Protein AF-A0A932PDK8-F1 (afdb_monomer)

Structure (mmCIF, N/CA/C/O backbone):
data_AF-A0A932PDK8-F1
#
_entry.id   AF-A0A932PDK8-F1
#
loop_
_atom_site.group_PDB
_atom_site.id
_atom_site.type_symbol
_atom_site.label_atom_id
_atom_site.label_alt_id
_atom_site.label_comp_id
_atom_site.label_asym_id
_atom_site.label_entity_id
_atom_site.label_seq_id
_atom_site.pdbx_PDB_ins_code
_atom_site.Cartn_x
_atom_site.Cartn_y
_atom_site.Cartn_z
_atom_site.occupancy
_atom_site.B_iso_or_equiv
_atom_site.auth_seq_id
_atom_site.auth_comp_id
_atom_site.auth_asym_id
_atom_site.auth_atom_id
_atom_site.pdbx_PDB_model_num
ATOM 1 N N . MET A 1 1 ? -17.007 33.859 8.716 1.00 37.16 1 MET A N 1
ATOM 2 C CA . MET A 1 1 ? -18.170 33.125 9.251 1.00 37.16 1 MET A CA 1
ATOM 3 C C . MET A 1 1 ? -18.294 31.814 8.482 1.00 37.16 1 MET A C 1
ATOM 5 O O . MET A 1 1 ? -18.842 31.811 7.393 1.00 37.16 1 MET A O 1
ATOM 9 N N . ILE A 1 2 ? -17.701 30.736 8.998 1.00 33.56 2 ILE A N 1
ATOM 10 C CA . ILE A 1 2 ? -17.990 29.353 8.593 1.00 33.56 2 ILE A CA 1
ATOM 11 C C . ILE A 1 2 ? -18.076 28.587 9.911 1.00 33.56 2 ILE A C 1
ATOM 13 O O . ILE A 1 2 ? -17.060 28.337 10.550 1.00 33.56 2 ILE A O 1
ATOM 17 N N . ALA A 1 3 ? -19.297 28.332 10.365 1.00 39.94 3 ALA A N 1
ATOM 18 C CA . ALA A 1 3 ? -19.575 27.435 11.473 1.00 39.94 3 ALA A CA 1
ATOM 19 C C . ALA A 1 3 ? -20.018 26.112 10.857 1.00 39.94 3 ALA A C 1
ATOM 21 O O . ALA A 1 3 ? -21.043 26.097 10.182 1.00 39.94 3 ALA A O 1
ATOM 22 N N . LEU A 1 4 ? -19.272 25.028 11.076 1.00 45.81 4 LEU A N 1
ATOM 23 C CA . LEU A 1 4 ? -19.804 23.677 10.932 1.00 45.81 4 LEU A CA 1
ATOM 24 C C . LEU A 1 4 ? -19.240 22.772 12.033 1.00 45.81 4 LEU A C 1
ATOM 26 O O . LEU A 1 4 ? -18.067 22.418 12.043 1.00 45.81 4 LEU A O 1
ATOM 30 N N . ASN A 1 5 ? -20.166 22.401 12.914 1.00 48.00 5 ASN A N 1
ATOM 31 C CA . ASN A 1 5 ? -20.230 21.169 13.691 1.00 48.00 5 ASN A CA 1
ATOM 32 C C . ASN A 1 5 ? -19.260 20.947 14.856 1.00 48.00 5 ASN A C 1
ATOM 34 O O . ASN A 1 5 ? -18.474 20.007 14.927 1.00 48.00 5 ASN A O 1
ATOM 38 N N . GLN A 1 6 ? -19.493 21.780 15.860 1.00 47.88 6 GLN A N 1
ATOM 39 C CA . GLN A 1 6 ? -19.574 21.392 17.261 1.00 47.88 6 GLN A CA 1
ATOM 40 C C . GLN A 1 6 ? -20.532 20.187 17.418 1.00 47.88 6 GLN A C 1
ATOM 42 O O . GLN A 1 6 ? -21.734 20.382 17.288 1.00 47.88 6 GLN A O 1
ATOM 47 N N . GLN A 1 7 ? -19.991 18.975 17.620 1.00 41.47 7 GLN A N 1
ATOM 48 C CA . GLN A 1 7 ? -20.579 17.782 18.279 1.00 41.47 7 GLN A CA 1
ATOM 49 C C . GLN A 1 7 ? -19.848 16.511 17.801 1.00 41.47 7 GLN A C 1
ATOM 51 O O . GLN A 1 7 ? -20.370 15.736 17.002 1.00 41.47 7 GLN A O 1
ATOM 56 N N . TYR A 1 8 ? -18.628 16.281 18.294 1.00 47.56 8 TYR A N 1
ATOM 57 C CA . TYR A 1 8 ? -18.130 14.908 18.384 1.00 47.56 8 TYR A CA 1
ATOM 58 C C . TYR A 1 8 ? -18.724 14.319 19.657 1.00 47.56 8 TYR A C 1
ATOM 60 O O . TYR A 1 8 ? -18.409 14.741 20.766 1.00 47.56 8 TYR A O 1
ATOM 68 N N . VAL A 1 9 ? -19.691 13.440 19.442 1.00 47.09 9 VAL A N 1
ATOM 69 C CA . VAL A 1 9 ? -20.390 12.656 20.450 1.00 47.09 9 VAL A CA 1
ATOM 70 C C . VAL A 1 9 ? -19.355 11.856 21.243 1.00 47.09 9 VAL A C 1
ATOM 72 O O . VAL A 1 9 ? -18.693 10.983 20.693 1.00 47.09 9 VAL A O 1
ATOM 75 N N . GLU A 1 10 ? -19.211 12.153 22.533 1.00 45.75 10 GLU A N 1
ATOM 76 C CA . GLU A 1 10 ? -18.629 11.221 23.498 1.00 45.75 10 GLU A CA 1
ATOM 77 C C . GLU A 1 10 ? -19.570 10.018 23.596 1.00 45.75 10 GLU A C 1
ATOM 79 O O . GLU A 1 10 ? -20.647 10.140 24.177 1.00 45.75 10 GLU A O 1
ATOM 84 N N . THR A 1 11 ? -19.224 8.896 22.957 1.00 42.34 11 THR A N 1
ATOM 85 C CA . THR A 1 11 ? -19.591 7.509 23.327 1.00 42.34 11 THR A CA 1
ATOM 86 C C . THR A 1 11 ? -19.166 6.538 22.225 1.00 42.34 11 THR A C 1
ATOM 88 O O . THR A 1 11 ? -19.985 6.052 21.457 1.00 42.34 11 THR A O 1
ATOM 91 N N . ASP A 1 12 ? -17.879 6.217 22.167 1.00 40.28 12 ASP A N 1
ATOM 92 C CA . ASP A 1 12 ? -17.447 4.819 22.171 1.00 40.28 12 ASP A CA 1
ATOM 93 C C . ASP A 1 12 ? -15.972 4.791 22.576 1.00 40.28 12 ASP A C 1
ATOM 95 O O . ASP A 1 12 ? -15.264 5.792 22.456 1.00 40.28 12 ASP A O 1
ATOM 99 N N . VAL A 1 13 ? -15.482 3.667 23.081 1.00 47.38 13 VAL A N 1
ATOM 100 C CA . VAL A 1 13 ? -14.037 3.446 23.203 1.00 47.38 13 VAL A CA 1
ATOM 101 C C . VAL A 1 13 ? -13.531 3.253 21.773 1.00 47.38 13 VAL A C 1
ATOM 103 O O . VAL A 1 13 ? -13.393 2.128 21.301 1.00 47.38 13 VAL A O 1
ATOM 106 N N . ASP A 1 14 ? -13.387 4.365 21.045 1.00 55.28 14 ASP A N 1
ATOM 107 C CA . ASP A 1 14 ? -13.066 4.412 19.623 1.00 55.28 14 ASP A CA 1
ATOM 108 C C . ASP A 1 14 ? -11.758 3.660 19.408 1.00 55.28 14 ASP A C 1
ATOM 110 O O . ASP A 1 14 ? -10.670 4.170 19.691 1.00 55.28 14 ASP A O 1
ATOM 114 N N . ARG A 1 15 ? -11.856 2.418 18.920 1.00 63.22 15 ARG A N 1
ATOM 115 C CA . ARG A 1 15 ? -10.691 1.680 18.449 1.00 63.22 15 ARG A CA 1
ATOM 116 C C . ARG A 1 15 ? -10.049 2.555 17.389 1.00 63.22 15 ARG A C 1
ATOM 118 O O . ARG A 1 15 ? -10.618 2.766 16.309 1.00 63.22 15 ARG A O 1
ATOM 125 N N . SER A 1 16 ? -8.892 3.098 17.740 1.00 84.62 16 SER A N 1
ATOM 126 C CA . SER A 1 16 ? -8.182 4.026 16.888 1.00 84.62 16 SER A CA 1
ATOM 127 C C . SER A 1 16 ? -7.924 3.327 15.548 1.00 84.62 16 SER A C 1
ATOM 129 O O . SER A 1 16 ? -7.769 2.101 15.489 1.00 84.62 16 SER A O 1
ATOM 131 N N . TRP A 1 17 ? -7.926 4.067 14.438 1.00 89.75 17 TRP A N 1
ATOM 132 C CA . TRP A 1 17 ? -7.637 3.465 13.130 1.00 89.75 17 TRP A CA 1
ATOM 133 C C . TRP A 1 17 ? -6.287 2.729 13.144 1.00 89.75 17 TRP A C 1
ATOM 135 O O . TRP A 1 17 ? -6.092 1.781 12.384 1.00 89.75 17 TRP A O 1
ATOM 145 N N . GLN A 1 18 ? -5.376 3.149 14.029 1.00 93.31 18 GLN A N 1
ATOM 146 C CA . GLN A 1 18 ? -4.098 2.515 14.308 1.00 93.31 18 GLN A CA 1
ATOM 147 C C . GLN A 1 18 ? -4.302 1.086 14.812 1.00 93.31 18 GLN A C 1
ATOM 149 O O . GLN A 1 18 ? -3.763 0.159 14.214 1.00 93.31 18 GLN A O 1
ATOM 154 N N . ASP A 1 19 ? -5.106 0.897 15.860 1.00 92.56 19 ASP A N 1
ATOM 155 C CA . ASP A 1 19 ? -5.351 -0.420 16.453 1.00 92.56 19 ASP A CA 1
ATOM 156 C C . ASP A 1 19 ? -5.993 -1.362 15.433 1.00 92.56 19 ASP A C 1
ATOM 158 O O . ASP A 1 19 ? -5.495 -2.464 15.212 1.00 92.56 19 ASP A O 1
ATOM 162 N N . GLN A 1 20 ?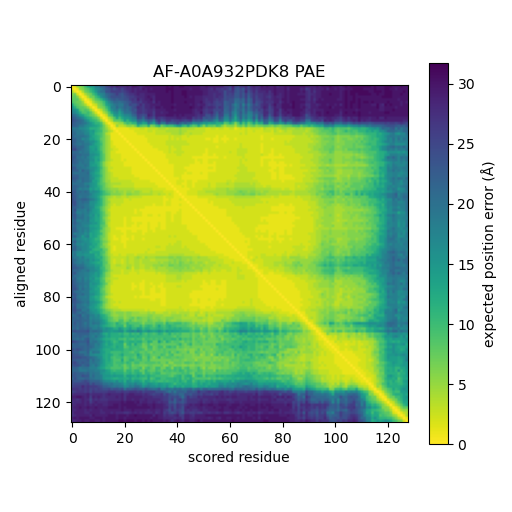 -7.030 -0.895 14.724 1.00 93.12 20 GLN A N 1
ATOM 163 C CA . GLN A 1 20 ? -7.681 -1.702 13.688 1.00 93.12 20 GLN A CA 1
ATOM 164 C C . GLN A 1 20 ? -6.699 -2.091 12.571 1.00 93.12 20 GLN A C 1
ATOM 166 O O . GLN A 1 20 ? -6.743 -3.212 12.059 1.00 93.12 20 GLN A O 1
ATOM 171 N N . PHE A 1 21 ? -5.794 -1.188 12.182 1.00 94.94 21 PHE A N 1
ATOM 172 C CA . PHE A 1 21 ? -4.761 -1.502 11.200 1.00 94.94 21 PHE A CA 1
ATOM 173 C C . PHE A 1 21 ? -3.802 -2.580 11.708 1.00 94.94 21 PHE A C 1
ATOM 175 O O . PHE A 1 21 ? -3.515 -3.524 10.970 1.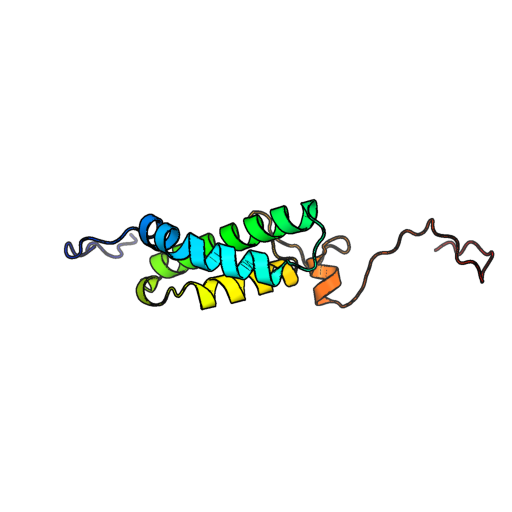00 94.94 21 PHE A O 1
ATOM 182 N N . LEU A 1 22 ? -3.339 -2.468 12.957 1.00 95.88 22 LEU A N 1
ATOM 183 C CA . LEU A 1 22 ? -2.447 -3.448 13.577 1.00 95.88 22 LEU A CA 1
ATOM 184 C C . LEU A 1 22 ? -3.088 -4.840 13.645 1.00 95.88 22 LEU A C 1
ATOM 186 O O . LEU A 1 22 ? -2.416 -5.826 13.347 1.00 95.88 22 LEU A O 1
ATOM 190 N N . ASP A 1 23 ? -4.389 -4.934 13.924 1.00 95.50 23 ASP A N 1
ATOM 191 C CA . ASP A 1 23 ? -5.104 -6.218 13.893 1.00 95.50 23 ASP A CA 1
ATOM 192 C C . ASP A 1 23 ? -5.189 -6.812 12.481 1.00 95.50 23 ASP A C 1
ATOM 194 O O . ASP A 1 23 ? -5.133 -8.029 12.289 1.00 95.50 23 ASP A O 1
ATOM 198 N N . MET A 1 24 ? -5.330 -5.957 11.465 1.00 95.75 24 MET A N 1
ATOM 199 C CA . MET A 1 24 ? -5.407 -6.381 10.067 1.00 95.75 24 MET A CA 1
ATOM 200 C C . MET A 1 24 ? -4.037 -6.708 9.459 1.00 95.75 24 MET A C 1
ATOM 202 O O . MET A 1 24 ? -3.979 -7.455 8.476 1.00 95.75 24 MET A O 1
ATOM 206 N N . LEU A 1 25 ? -2.938 -6.187 10.017 1.00 96.31 25 LEU A N 1
ATOM 207 C CA . LEU A 1 25 ? -1.586 -6.299 9.457 1.00 96.31 25 LEU A CA 1
ATOM 208 C C . LEU A 1 25 ? -1.149 -7.731 9.112 1.00 96.31 25 LEU A C 1
ATOM 210 O O . LEU A 1 25 ? -0.595 -7.909 8.024 1.00 96.31 25 LEU A O 1
ATOM 214 N N . PRO A 1 26 ? -1.377 -8.765 9.948 1.00 97.69 26 PRO A N 1
ATOM 215 C CA . PRO A 1 26 ? -1.009 -10.137 9.596 1.00 97.69 26 PRO A CA 1
ATOM 216 C C . PRO A 1 26 ? -1.731 -10.632 8.337 1.00 97.69 26 PRO A C 1
ATOM 218 O O . PRO A 1 26 ? -1.116 -11.239 7.459 1.00 97.69 26 PRO A O 1
ATOM 221 N N . SER A 1 27 ? -3.023 -10.310 8.208 1.00 97.12 27 SER A N 1
ATOM 222 C CA . SER A 1 27 ? -3.841 -10.680 7.046 1.00 97.12 27 SER A CA 1
ATOM 223 C C . SER A 1 27 ? -3.418 -9.918 5.790 1.00 97.12 27 SER A C 1
ATOM 225 O O . SER A 1 27 ? -3.301 -10.510 4.715 1.00 97.12 27 SER A O 1
ATOM 227 N N . LEU A 1 28 ? -3.141 -8.615 5.926 1.00 97.19 28 LEU A N 1
ATOM 228 C CA . LEU A 1 28 ? -2.609 -7.789 4.842 1.00 97.19 28 LEU A CA 1
ATOM 229 C C . LEU A 1 28 ? -1.266 -8.344 4.346 1.00 97.19 28 LEU A C 1
ATOM 231 O O . LEU A 1 28 ? -1.105 -8.552 3.145 1.00 97.19 28 LEU A O 1
ATOM 235 N N . ASN A 1 29 ? -0.341 -8.657 5.258 1.00 97.31 29 ASN A N 1
ATOM 236 C CA . ASN A 1 29 ? 0.965 -9.231 4.930 1.00 97.31 29 ASN A CA 1
ATOM 237 C C . ASN A 1 29 ? 0.860 -10.589 4.231 1.00 97.31 29 ASN A C 1
ATOM 239 O O . ASN A 1 29 ? 1.553 -10.830 3.244 1.00 97.31 29 ASN A O 1
ATOM 243 N N . ALA A 1 30 ? 0.000 -11.489 4.714 1.00 97.75 30 ALA A N 1
ATOM 244 C CA . ALA A 1 30 ? -0.202 -12.786 4.071 1.00 97.75 30 ALA A CA 1
ATOM 245 C C . ALA A 1 30 ? -0.691 -12.619 2.621 1.00 97.75 30 ALA A C 1
ATOM 247 O O . ALA A 1 30 ? -0.161 -13.254 1.704 1.00 97.75 30 ALA A O 1
ATOM 248 N N . TYR A 1 31 ? -1.650 -11.714 2.403 1.00 98.06 31 TYR A N 1
ATOM 249 C CA . TYR A 1 31 ? -2.199 -11.437 1.079 1.00 98.06 31 TYR A CA 1
ATOM 250 C C . TYR A 1 31 ? -1.158 -10.816 0.139 1.00 98.06 31 TYR A C 1
ATOM 252 O O . TYR A 1 31 ? -0.995 -11.282 -0.990 1.00 98.06 31 TYR A O 1
ATOM 260 N N . THR A 1 32 ? -0.437 -9.779 0.578 1.00 97.06 32 THR A N 1
ATOM 261 C CA . THR A 1 32 ? 0.549 -9.080 -0.265 1.00 97.06 32 THR A CA 1
ATOM 262 C C . THR A 1 32 ? 1.732 -9.981 -0.608 1.00 97.06 32 THR A C 1
ATOM 264 O O . THR A 1 32 ? 2.118 -10.050 -1.775 1.00 97.06 32 THR A O 1
ATOM 267 N N . ARG A 1 33 ? 2.250 -10.76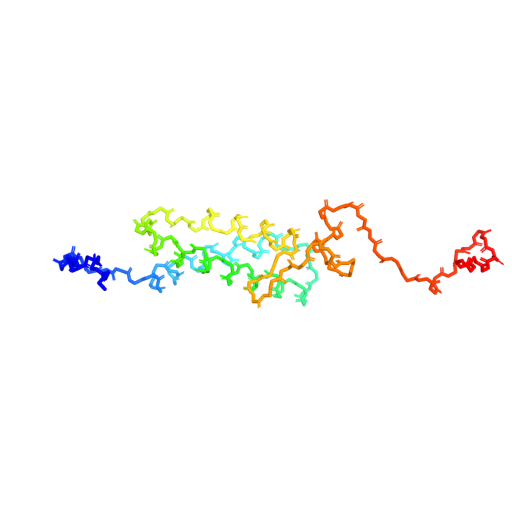1 0.352 1.00 96.94 33 ARG A N 1
ATOM 268 C CA . ARG A 1 33 ? 3.304 -11.759 0.095 1.00 96.94 33 ARG A CA 1
ATOM 269 C C . ARG A 1 33 ? 2.869 -12.788 -0.940 1.00 96.94 33 ARG A C 1
ATOM 271 O O . ARG A 1 33 ? 3.648 -13.126 -1.829 1.00 96.94 33 ARG A O 1
ATOM 278 N N . TYR A 1 34 ? 1.630 -13.271 -0.846 1.00 97.69 34 TYR A N 1
ATOM 279 C CA . TYR A 1 34 ? 1.093 -14.205 -1.827 1.00 97.69 34 TYR A CA 1
ATOM 280 C C . TYR A 1 34 ? 0.925 -13.556 -3.207 1.00 97.69 34 TYR A C 1
ATOM 282 O O . TYR A 1 34 ? 1.303 -14.156 -4.215 1.00 97.69 34 TYR A O 1
ATOM 290 N N . ALA A 1 35 ? 0.392 -12.334 -3.271 1.00 97.25 35 ALA A N 1
ATOM 291 C CA . ALA A 1 35 ? 0.173 -11.613 -4.522 1.00 97.25 35 ALA A CA 1
ATOM 292 C C . ALA A 1 35 ? 1.487 -11.330 -5.269 1.00 97.25 35 ALA A C 1
ATOM 294 O O . ALA A 1 35 ? 1.584 -11.578 -6.472 1.00 97.25 35 ALA A O 1
ATOM 295 N N . PHE A 1 36 ? 2.524 -10.894 -4.552 1.00 97.31 36 PHE A N 1
ATOM 296 C CA . PHE A 1 36 ? 3.822 -10.521 -5.120 1.00 97.31 36 PHE A CA 1
ATOM 297 C C . PHE A 1 36 ? 4.841 -11.668 -5.166 1.00 97.31 36 PHE A C 1
ATOM 299 O O . PHE A 1 36 ? 6.008 -11.447 -5.479 1.00 97.31 36 PHE A O 1
ATOM 306 N N . ARG A 1 37 ? 4.422 -12.919 -4.921 1.00 96.88 37 ARG A N 1
ATOM 307 C CA . ARG A 1 37 ? 5.308 -14.103 -4.916 1.00 96.88 37 ARG A CA 1
ATOM 308 C C . ARG A 1 37 ? 6.071 -14.350 -6.223 1.00 96.88 37 ARG A C 1
ATOM 310 O O . ARG A 1 37 ? 7.003 -15.145 -6.235 1.00 96.88 37 ARG A O 1
ATOM 317 N N . HIS A 1 38 ? 5.636 -13.731 -7.315 1.00 96.12 38 HIS A N 1
ATOM 318 C CA . HIS A 1 38 ? 6.243 -13.844 -8.639 1.00 96.12 38 HIS A CA 1
ATOM 319 C C . HIS A 1 38 ? 7.357 -12.810 -8.875 1.00 96.12 38 HIS A C 1
ATOM 321 O O . HIS A 1 38 ? 8.111 -12.953 -9.830 1.00 96.12 38 HIS A O 1
ATOM 327 N N . LEU A 1 39 ? 7.470 -11.783 -8.024 1.00 95.00 39 LEU A N 1
ATOM 328 C CA . LEU A 1 39 ? 8.510 -10.759 -8.126 1.00 95.00 39 LEU A CA 1
ATOM 329 C C . LEU A 1 39 ? 9.835 -11.247 -7.512 1.00 95.00 39 LEU A C 1
ATOM 331 O O . LEU A 1 39 ? 9.793 -12.028 -6.551 1.00 95.00 39 LEU A O 1
ATOM 335 N N . PRO A 1 40 ? 10.997 -10.780 -8.010 1.00 95.31 40 PRO A N 1
ATOM 336 C CA . PRO A 1 40 ? 12.291 -11.000 -7.357 1.00 95.31 40 PRO A CA 1
ATOM 337 C C . PRO A 1 40 ? 12.308 -10.376 -5.954 1.00 95.31 40 PRO A C 1
ATOM 339 O O . PRO A 1 40 ? 11.476 -9.520 -5.660 1.00 95.31 40 PRO A O 1
ATOM 342 N N . LEU A 1 41 ? 13.220 -10.823 -5.082 1.00 91.38 41 LEU A N 1
ATOM 343 C CA . LEU A 1 41 ? 13.205 -10.490 -3.649 1.00 91.38 41 LEU A CA 1
ATOM 344 C C . LEU A 1 41 ? 13.149 -8.975 -3.395 1.00 91.38 41 LEU A C 1
ATOM 346 O O . LEU A 1 41 ? 12.209 -8.517 -2.750 1.00 91.38 41 LEU A O 1
ATOM 350 N N . ASP A 1 42 ? 14.067 -8.217 -3.990 1.00 90.69 42 ASP A N 1
ATOM 351 C CA . ASP A 1 42 ? 14.174 -6.767 -3.789 1.00 90.69 42 ASP A CA 1
ATOM 352 C C . ASP A 1 42 ? 12.881 -6.047 -4.208 1.00 90.69 42 ASP A C 1
ATOM 354 O O . ASP A 1 42 ? 12.259 -5.325 -3.429 1.00 90.69 42 ASP A O 1
ATOM 358 N N . SER A 1 43 ? 12.385 -6.330 -5.418 1.00 92.06 43 SER A N 1
ATOM 359 C CA . SER A 1 43 ? 11.138 -5.732 -5.917 1.00 92.06 43 SER A CA 1
ATOM 360 C C . SER A 1 43 ? 9.901 -6.203 -5.152 1.00 92.06 43 SER A C 1
ATOM 362 O O . SER A 1 43 ? 8.890 -5.501 -5.100 1.00 92.06 43 SER A O 1
ATOM 364 N N . ARG A 1 44 ? 9.941 -7.411 -4.582 1.00 95.06 44 ARG A N 1
ATOM 365 C CA . ARG A 1 44 ? 8.846 -7.975 -3.794 1.00 95.06 44 ARG A CA 1
ATOM 366 C C . ARG A 1 44 ? 8.707 -7.249 -2.467 1.00 95.06 44 ARG A C 1
ATOM 368 O O . ARG A 1 44 ? 7.581 -6.934 -2.089 1.00 95.06 44 ARG A O 1
ATOM 375 N N . GLU A 1 45 ? 9.809 -7.003 -1.768 1.00 95.56 45 GLU A N 1
ATOM 376 C CA . GLU A 1 45 ? 9.792 -6.288 -0.490 1.00 95.56 45 GLU A CA 1
ATOM 377 C C . GLU A 1 45 ? 9.279 -4.860 -0.667 1.00 95.56 45 GLU A C 1
ATOM 379 O O . GLU A 1 45 ? 8.363 -4.451 0.051 1.00 95.56 45 GLU A O 1
ATOM 384 N N . GLU A 1 46 ? 9.757 -4.153 -1.696 1.00 94.56 46 GLU A N 1
ATOM 385 C CA . GLU A 1 46 ? 9.235 -2.832 -2.050 1.00 94.56 46 GLU A CA 1
ATOM 386 C C . GLU A 1 46 ? 7.731 -2.870 -2.352 1.00 94.56 46 GLU A C 1
ATOM 388 O O . GLU A 1 46 ? 6.965 -2.082 -1.797 1.00 94.56 46 GLU A O 1
ATOM 393 N N . ALA A 1 47 ? 7.277 -3.809 -3.189 1.00 95.06 47 ALA A N 1
ATOM 394 C CA . ALA A 1 47 ? 5.865 -3.928 -3.549 1.00 95.06 47 ALA A CA 1
ATOM 395 C C . ALA A 1 47 ? 4.965 -4.240 -2.339 1.00 95.06 47 ALA A C 1
ATOM 397 O O . ALA A 1 47 ? 3.842 -3.734 -2.258 1.00 95.06 47 ALA A O 1
ATOM 398 N N . ILE A 1 48 ? 5.447 -5.051 -1.389 1.00 96.62 48 ILE A N 1
ATOM 399 C CA . ILE A 1 48 ? 4.732 -5.353 -0.144 1.00 96.6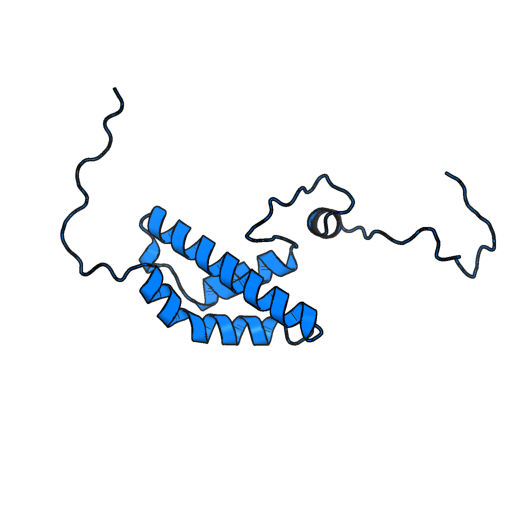2 48 ILE A CA 1
ATOM 400 C C . ILE A 1 48 ? 4.571 -4.085 0.696 1.00 96.62 48 ILE A C 1
ATOM 402 O O . ILE A 1 48 ? 3.445 -3.772 1.084 1.00 96.62 48 ILE A O 1
ATOM 406 N N . GLN A 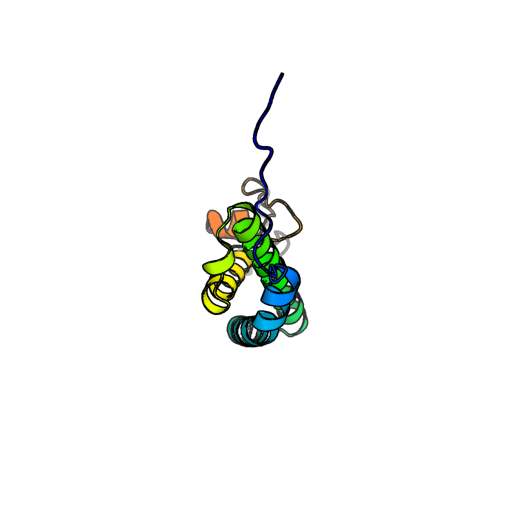1 49 ? 5.656 -3.352 0.960 1.00 96.31 49 GLN A N 1
ATOM 407 C CA . GLN A 1 49 ? 5.601 -2.140 1.786 1.00 96.31 49 GLN A CA 1
ATOM 408 C C . GLN A 1 49 ? 4.737 -1.053 1.142 1.00 96.31 49 GLN A C 1
ATOM 410 O O . GLN A 1 49 ? 3.910 -0.435 1.812 1.00 96.31 49 GLN A O 1
ATOM 415 N N . GLU A 1 50 ? 4.848 -0.891 -0.175 1.00 96.06 50 GLU A N 1
ATOM 416 C CA . GLU A 1 50 ? 4.013 0.020 -0.953 1.00 96.06 50 GLU A CA 1
ATOM 417 C C . GLU A 1 50 ? 2.520 -0.321 -0.808 1.00 96.06 50 GLU A C 1
ATOM 419 O O . GLU A 1 50 ? 1.688 0.550 -0.543 1.00 96.06 50 GLU A O 1
ATOM 424 N N . ALA A 1 51 ? 2.161 -1.605 -0.917 1.00 97.19 51 ALA A N 1
ATOM 425 C CA . ALA A 1 51 ? 0.783 -2.050 -0.740 1.00 97.19 51 ALA A CA 1
ATOM 426 C C . ALA A 1 51 ? 0.276 -1.828 0.697 1.00 97.19 51 ALA A C 1
ATOM 428 O O . ALA A 1 51 ? -0.874 -1.427 0.879 1.00 97.19 51 ALA A O 1
ATOM 429 N N . LEU A 1 52 ? 1.109 -2.046 1.719 1.00 97.19 52 LEU A N 1
ATOM 430 C CA . LEU A 1 52 ? 0.739 -1.771 3.112 1.00 97.19 52 LEU A CA 1
ATOM 431 C C . LEU A 1 52 ? 0.508 -0.272 3.356 1.00 97.19 52 LEU A C 1
ATOM 433 O O . LEU A 1 52 ? -0.482 0.093 3.992 1.00 97.19 52 LEU A O 1
ATOM 437 N N . ALA A 1 53 ? 1.353 0.595 2.793 1.00 96.31 53 ALA A N 1
ATOM 438 C CA . ALA A 1 53 ? 1.191 2.045 2.876 1.00 96.31 53 ALA A CA 1
ATOM 439 C C . ALA A 1 53 ? -0.107 2.519 2.197 1.00 96.31 53 ALA A C 1
ATOM 441 O O . ALA A 1 53 ?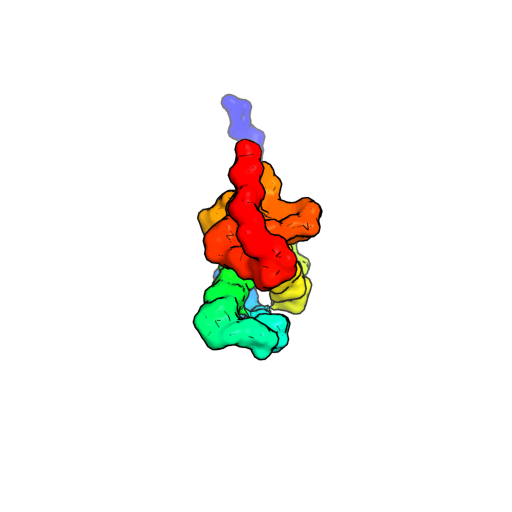 -0.862 3.311 2.767 1.00 96.31 53 ALA A O 1
ATOM 442 N N . LEU A 1 54 ? -0.422 1.989 1.010 1.00 96.12 54 LEU A N 1
ATOM 443 C CA . LEU A 1 54 ? -1.684 2.276 0.322 1.00 96.12 54 LEU A CA 1
ATOM 444 C C . LEU A 1 54 ? -2.901 1.765 1.104 1.00 96.12 54 LEU A C 1
ATOM 446 O O . LEU A 1 54 ? -3.913 2.463 1.186 1.00 96.12 54 LEU A O 1
ATOM 450 N N . ALA A 1 55 ? -2.817 0.569 1.695 1.00 96.62 55 ALA A N 1
ATOM 451 C CA . ALA A 1 55 ? -3.877 0.019 2.538 1.00 96.62 55 ALA A CA 1
ATOM 452 C C . ALA A 1 55 ? -4.158 0.918 3.750 1.00 96.62 55 ALA A C 1
ATOM 454 O O . ALA A 1 55 ? -5.323 1.198 4.040 1.00 96.62 55 ALA A O 1
ATOM 455 N N . LEU A 1 56 ? -3.107 1.429 4.398 1.00 95.75 56 LEU A N 1
ATOM 456 C CA . LEU A 1 56 ? -3.231 2.375 5.503 1.00 95.75 56 LEU A CA 1
ATOM 457 C C . LEU A 1 56 ? -3.889 3.688 5.057 1.00 95.75 56 LEU A C 1
ATOM 459 O O . LEU A 1 56 ? -4.834 4.150 5.693 1.00 95.75 56 LEU A O 1
ATOM 463 N N . ALA A 1 57 ? -3.448 4.268 3.938 1.00 94.31 57 ALA A N 1
ATOM 464 C CA . ALA A 1 57 ? -4.032 5.501 3.411 1.00 94.31 57 ALA A CA 1
ATOM 465 C C . ALA A 1 57 ? -5.533 5.346 3.095 1.00 94.31 57 ALA A C 1
ATOM 467 O O . ALA A 1 57 ? -6.335 6.236 3.389 1.00 94.31 57 ALA A O 1
ATOM 468 N N . MET A 1 58 ? -5.934 4.199 2.535 1.00 94.88 58 MET A N 1
ATOM 469 C CA . MET A 1 58 ? -7.345 3.880 2.293 1.00 94.88 58 MET A CA 1
ATOM 470 C C . MET A 1 58 ? -8.138 3.733 3.597 1.00 94.88 58 MET A C 1
ATOM 472 O O . MET A 1 58 ? -9.258 4.237 3.675 1.00 94.88 58 MET A O 1
ATOM 476 N N . LEU A 1 59 ? -7.564 3.094 4.621 1.00 95.00 59 LEU A N 1
ATOM 477 C CA . LEU A 1 59 ? -8.189 2.955 5.936 1.00 95.00 59 LEU A CA 1
ATOM 478 C C . LEU A 1 59 ? -8.431 4.314 6.597 1.00 95.00 59 LEU A C 1
ATOM 480 O O . LEU A 1 59 ? -9.554 4.619 6.993 1.00 95.00 59 LEU A O 1
ATOM 484 N N . VAL A 1 60 ? -7.399 5.156 6.663 1.00 93.50 60 VAL A N 1
ATOM 485 C CA . VAL A 1 60 ? -7.499 6.505 7.237 1.00 93.50 60 VAL A CA 1
ATOM 486 C C . VAL A 1 60 ? -8.572 7.313 6.508 1.00 93.50 60 VAL A C 1
ATOM 488 O O . VAL A 1 60 ? -9.396 7.969 7.144 1.00 93.50 60 VAL A O 1
ATOM 491 N N . ARG A 1 61 ? -8.637 7.205 5.175 1.00 92.69 61 ARG A N 1
ATOM 492 C CA . ARG A 1 61 ? -9.690 7.850 4.382 1.00 92.69 61 ARG A CA 1
ATOM 493 C C . ARG A 1 61 ? -11.091 7.322 4.719 1.00 92.69 61 ARG A C 1
ATOM 495 O O . ARG A 1 61 ? -12.030 8.111 4.726 1.00 92.69 61 ARG A O 1
ATOM 502 N N . LEU A 1 62 ? -11.257 6.029 5.009 1.00 93.19 62 LEU A N 1
ATOM 503 C CA . LEU A 1 62 ? -12.541 5.476 5.464 1.00 93.19 62 LEU A CA 1
ATOM 504 C C . LEU A 1 62 ? -12.947 6.036 6.830 1.00 93.19 62 LEU A C 1
ATOM 506 O O . LEU A 1 62 ? -14.106 6.411 6.997 1.00 93.19 62 LEU A O 1
ATOM 510 N N . TYR A 1 63 ? -12.015 6.153 7.776 1.00 92.50 63 TYR A N 1
ATOM 511 C CA . TYR A 1 63 ? -12.282 6.769 9.082 1.00 92.50 63 TYR A CA 1
ATOM 512 C C . TYR A 1 63 ? -12.663 8.245 8.961 1.00 92.50 63 TYR A C 1
ATOM 514 O O . TYR A 1 63 ? -13.659 8.663 9.540 1.00 92.50 63 TYR A O 1
ATOM 522 N N . GLN A 1 64 ? -11.952 9.014 8.130 1.00 89.56 64 GLN A N 1
ATOM 523 C CA . GLN A 1 64 ? -12.301 10.411 7.834 1.00 89.56 64 GLN A CA 1
ATOM 524 C C . GLN A 1 64 ? -13.703 10.563 7.221 1.00 89.56 64 GLN A C 1
ATOM 526 O O . GLN A 1 64 ? -14.320 11.615 7.341 1.00 89.56 64 GLN A O 1
ATOM 531 N N . GLN A 1 65 ? -14.212 9.520 6.560 1.00 91.00 65 GLN A N 1
ATOM 532 C CA . GLN A 1 65 ? -15.561 9.478 5.995 1.00 91.00 65 GLN A CA 1
ATOM 533 C C . GLN A 1 65 ? -16.619 8.919 6.963 1.00 91.00 65 GLN A C 1
ATOM 535 O O . GLN A 1 65 ? -17.767 8.764 6.552 1.00 91.00 65 GLN A O 1
ATOM 540 N N . GLY A 1 66 ? -16.261 8.563 8.202 1.00 90.00 66 GLY A N 1
ATOM 541 C CA . GLY A 1 66 ? -17.171 7.911 9.154 1.00 90.00 66 GLY A CA 1
ATOM 542 C C . GLY A 1 66 ? -17.525 6.465 8.779 1.00 90.00 66 GLY A C 1
ATOM 543 O O . GLY A 1 66 ? -18.572 5.955 9.164 1.00 90.00 66 GLY A O 1
ATOM 544 N N . ARG A 1 67 ? -16.679 5.798 7.982 1.00 90.50 67 ARG A N 1
ATOM 545 C CA . ARG A 1 67 ? -16.912 4.461 7.399 1.00 90.50 67 ARG A CA 1
ATOM 546 C C . ARG A 1 67 ? -15.892 3.413 7.862 1.00 90.50 67 ARG A C 1
ATOM 548 O O . ARG A 1 67 ? -15.687 2.419 7.167 1.00 90.50 67 ARG A O 1
ATOM 555 N N . GLY A 1 68 ? -15.249 3.617 9.013 1.00 87.25 68 GLY A N 1
ATOM 556 C CA . GLY A 1 68 ? -14.231 2.699 9.555 1.00 87.25 68 GLY A CA 1
ATOM 557 C C . GLY A 1 68 ? -14.745 1.271 9.796 1.00 87.25 68 GLY A C 1
ATOM 558 O O . GLY A 1 68 ? -14.015 0.302 9.606 1.00 87.25 68 GLY A O 1
ATOM 559 N N . SER A 1 69 ? -16.039 1.112 10.090 1.00 87.44 69 SER A N 1
ATOM 560 C CA . SER A 1 69 ? -16.686 -0.198 10.263 1.00 87.44 69 SER A CA 1
ATOM 561 C C . SER A 1 69 ? -16.723 -1.061 8.992 1.00 87.44 69 SER A C 1
ATOM 563 O O . SER A 1 69 ? -16.870 -2.276 9.083 1.00 87.44 69 SER A O 1
ATOM 565 N N . LEU A 1 70 ? -16.561 -0.461 7.806 1.00 88.88 70 LEU A N 1
ATOM 566 C CA . LEU A 1 70 ? -16.544 -1.160 6.513 1.00 88.88 70 LEU A CA 1
ATOM 567 C C . LEU A 1 70 ? -15.127 -1.556 6.062 1.00 88.88 70 LEU A C 1
ATOM 569 O O . LEU A 1 70 ? -14.940 -2.038 4.940 1.00 88.88 70 LEU A O 1
ATOM 573 N N . ALA A 1 71 ? -14.113 -1.318 6.894 1.00 91.06 71 ALA A N 1
ATOM 574 C CA . ALA A 1 71 ? -12.729 -1.624 6.576 1.00 91.06 71 ALA A CA 1
ATOM 575 C C . ALA A 1 71 ? -12.419 -3.116 6.778 1.00 91.06 71 ALA A C 1
ATOM 577 O O . ALA A 1 71 ? -12.080 -3.564 7.869 1.00 91.06 71 ALA A O 1
ATOM 578 N N . TYR A 1 72 ? -12.501 -3.892 5.696 1.00 93.31 72 TYR A N 1
ATOM 579 C CA . TYR A 1 72 ? -12.099 -5.300 5.688 1.00 93.31 72 TYR A CA 1
ATOM 580 C C . TYR A 1 72 ? -10.681 -5.475 5.134 1.00 93.31 72 TYR A C 1
ATOM 582 O O . TYR A 1 72 ? -10.372 -4.988 4.041 1.00 93.31 72 TYR A O 1
ATOM 590 N N . ALA A 1 73 ? -9.845 -6.250 5.833 1.00 94.44 73 ALA A N 1
ATOM 591 C CA . ALA A 1 73 ? -8.450 -6.493 5.455 1.00 94.44 73 ALA A CA 1
ATOM 592 C C . ALA A 1 73 ? -8.299 -7.013 4.015 1.00 94.44 73 ALA A C 1
ATOM 594 O O . ALA A 1 73 ? -7.484 -6.508 3.247 1.00 94.44 73 ALA A O 1
ATOM 595 N N . THR A 1 74 ? -9.115 -7.989 3.609 1.00 95.00 74 THR A N 1
ATOM 596 C CA . THR A 1 74 ? -9.059 -8.588 2.265 1.00 95.00 74 THR A CA 1
ATOM 597 C C . THR A 1 74 ? -9.426 -7.593 1.164 1.00 95.00 74 THR A C 1
ATOM 599 O O . THR A 1 74 ? -8.782 -7.569 0.114 1.00 95.00 74 THR A O 1
ATOM 602 N N . ALA A 1 75 ? -10.424 -6.736 1.402 1.00 96.06 75 ALA A N 1
ATOM 603 C CA . ALA A 1 75 ? -10.816 -5.696 0.458 1.00 96.06 75 ALA A CA 1
ATOM 604 C C . ALA A 1 75 ? -9.697 -4.660 0.293 1.00 96.06 75 ALA A C 1
ATOM 606 O O . ALA A 1 75 ? -9.308 -4.363 -0.839 1.00 96.06 75 ALA A O 1
ATOM 607 N N . LEU A 1 76 ? -9.140 -4.169 1.406 1.00 96.50 76 LEU A N 1
ATOM 608 C CA . LEU A 1 76 ? -8.018 -3.229 1.404 1.00 96.50 76 LEU A CA 1
ATOM 609 C C . LEU A 1 76 ? -6.789 -3.821 0.705 1.00 96.50 76 LEU A C 1
ATOM 611 O O . LEU A 1 76 ? -6.230 -3.172 -0.177 1.00 96.50 76 LEU A O 1
ATOM 615 N N . ALA A 1 77 ? -6.417 -5.066 1.019 1.00 97.25 77 ALA A N 1
ATOM 616 C CA . ALA A 1 77 ? -5.288 -5.746 0.388 1.00 97.25 77 ALA A CA 1
ATOM 617 C C . ALA A 1 77 ? -5.472 -5.880 -1.127 1.00 97.25 77 ALA A C 1
ATOM 619 O O . ALA A 1 77 ? -4.564 -5.569 -1.897 1.00 97.25 77 ALA A O 1
ATOM 620 N N . ARG A 1 78 ? -6.663 -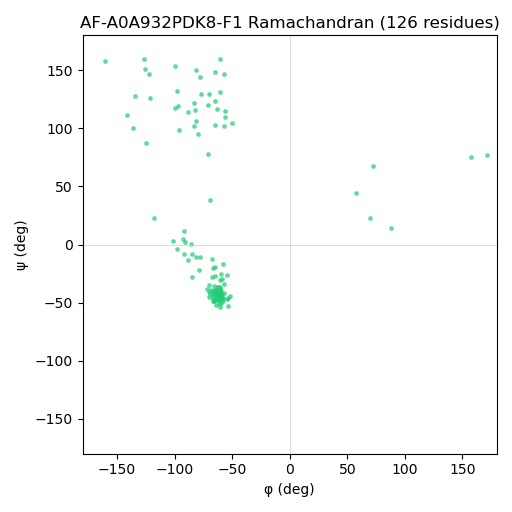6.295 -1.574 1.00 97.44 78 ARG A N 1
ATOM 621 C CA . ARG A 1 78 ? -6.971 -6.438 -3.000 1.00 97.44 78 ARG A CA 1
ATOM 622 C C . ARG A 1 78 ? -6.841 -5.108 -3.740 1.00 97.44 78 ARG A C 1
ATOM 624 O O . ARG A 1 78 ? -6.215 -5.067 -4.798 1.00 97.44 78 ARG A O 1
ATOM 631 N N . TYR A 1 79 ? -7.405 -4.030 -3.191 1.00 96.56 79 TYR A N 1
ATOM 632 C CA . TYR A 1 79 ? -7.293 -2.703 -3.799 1.00 96.56 79 TYR A CA 1
ATOM 633 C C . TYR A 1 79 ? -5.855 -2.179 -3.780 1.00 96.56 79 TYR A C 1
ATOM 635 O O . TYR A 1 79 ? -5.414 -1.615 -4.779 1.00 96.56 79 TYR A O 1
ATOM 643 N N . ALA A 1 80 ? -5.109 -2.402 -2.698 1.00 96.56 80 ALA A N 1
ATOM 644 C CA . ALA A 1 80 ? -3.718 -1.979 -2.591 1.00 96.56 80 ALA A CA 1
ATOM 645 C C . ALA A 1 80 ? -2.832 -2.685 -3.627 1.00 96.56 80 ALA A C 1
ATOM 647 O O . ALA A 1 80 ? -2.119 -2.025 -4.380 1.00 96.56 80 ALA A O 1
ATOM 648 N N . VAL A 1 81 ? -2.949 -4.011 -3.747 1.00 96.81 81 VAL A N 1
ATOM 649 C CA . VAL A 1 81 ? -2.237 -4.795 -4.769 1.00 96.81 81 VAL A CA 1
ATOM 650 C C . VAL A 1 81 ? -2.586 -4.305 -6.173 1.00 96.81 81 VAL A C 1
ATOM 652 O O . VAL A 1 81 ? -1.689 -4.074 -6.978 1.00 96.81 81 VAL A O 1
ATOM 655 N N . ALA A 1 82 ? -3.870 -4.077 -6.469 1.00 94.75 82 ALA A N 1
ATOM 656 C CA . ALA A 1 82 ? -4.284 -3.557 -7.771 1.00 94.75 82 ALA A CA 1
ATOM 657 C C . ALA A 1 82 ? -3.678 -2.173 -8.070 1.00 94.75 82 ALA A C 1
ATOM 659 O O . ALA A 1 82 ? -3.296 -1.897 -9.207 1.00 94.75 82 ALA A O 1
ATOM 660 N N . GLN A 1 83 ? -3.547 -1.306 -7.063 1.00 92.88 83 GLN A N 1
ATOM 661 C CA . GLN A 1 83 ? -2.916 -0.000 -7.231 1.00 92.88 83 GLN A CA 1
ATOM 662 C C . GLN A 1 83 ? -1.418 -0.120 -7.537 1.00 92.88 83 GLN A C 1
ATOM 664 O O . GLN A 1 83 ? -0.971 0.467 -8.527 1.00 92.88 83 GLN A O 1
ATOM 669 N N . VAL A 1 84 ? -0.676 -0.943 -6.794 1.00 93.38 84 VAL A N 1
ATOM 670 C CA . VAL A 1 84 ? 0.743 -1.218 -7.080 1.00 93.38 84 VAL A CA 1
ATOM 671 C C . VAL A 1 84 ? 0.913 -1.812 -8.485 1.00 93.38 84 VAL A C 1
ATOM 673 O O . VAL A 1 84 ? 1.727 -1.337 -9.281 1.00 93.38 84 VAL A O 1
ATOM 676 N N . CYS A 1 85 ? 0.070 -2.777 -8.862 1.00 90.12 85 CYS A N 1
ATOM 677 C CA . CYS A 1 85 ? 0.055 -3.364 -10.206 1.00 90.12 85 CYS A CA 1
ATOM 678 C C . CYS A 1 85 ? -0.379 -2.380 -11.304 1.00 90.12 85 CYS A C 1
ATOM 680 O O . CYS A 1 85 ? -0.050 -2.584 -12.467 1.00 90.12 85 CYS A O 1
ATOM 682 N N . SER A 1 86 ? -1.062 -1.284 -10.968 1.00 86.69 86 SER A N 1
ATOM 683 C CA . SER A 1 86 ? -1.350 -0.192 -11.911 1.00 86.69 86 SER A CA 1
ATOM 684 C C . SER A 1 86 ? -0.220 0.839 -12.022 1.00 86.69 86 SER A C 1
ATOM 686 O O . SER A 1 86 ? -0.256 1.688 -12.903 1.00 86.69 86 SER A O 1
ATOM 688 N N . GLY A 1 87 ? 0.808 0.748 -11.170 1.00 84.44 87 GLY A N 1
ATOM 689 C CA . GLY A 1 87 ? 1.932 1.691 -11.137 1.00 84.44 87 GLY A CA 1
ATOM 690 C C . GLY A 1 87 ? 1.686 2.906 -10.240 1.00 84.44 87 GLY A C 1
ATOM 691 O O . GLY A 1 87 ? 2.418 3.887 -10.326 1.00 84.44 87 GLY A O 1
ATOM 692 N N . ARG A 1 88 ? 0.656 2.861 -9.385 1.00 83.12 88 ARG A N 1
ATOM 693 C CA . ARG A 1 88 ? 0.419 3.895 -8.373 1.00 83.12 88 ARG A CA 1
ATOM 694 C C . ARG A 1 88 ? 1.356 3.698 -7.185 1.00 83.12 88 ARG A C 1
ATOM 696 O O . ARG A 1 88 ? 1.629 2.564 -6.796 1.00 83.12 88 ARG A O 1
ATOM 703 N N . ARG A 1 89 ? 1.803 4.817 -6.616 1.00 85.88 89 ARG A N 1
ATOM 704 C CA . ARG A 1 89 ? 2.657 4.895 -5.426 1.00 85.88 89 ARG A CA 1
ATOM 705 C C . ARG A 1 89 ? 1.944 5.727 -4.352 1.00 85.88 89 ARG A C 1
ATOM 707 O O . ARG A 1 89 ? 1.209 6.653 -4.686 1.00 85.88 89 ARG A O 1
ATOM 714 N N . ALA A 1 90 ? 2.140 5.396 -3.084 1.00 84.50 90 ALA A N 1
ATOM 715 C CA . ALA A 1 90 ? 1.559 6.026 -1.907 1.00 84.50 90 ALA A CA 1
ATOM 716 C C . ALA A 1 90 ? 2.121 7.430 -1.673 1.00 84.50 90 ALA A C 1
ATOM 718 O O . ALA A 1 90 ? 1.371 8.343 -1.344 1.00 84.50 90 ALA A O 1
ATOM 719 N N . ALA A 1 91 ? 3.433 7.603 -1.859 1.00 74.25 91 ALA A N 1
ATOM 720 C CA . ALA A 1 91 ? 4.141 8.841 -1.533 1.00 74.25 91 ALA A CA 1
ATOM 721 C C . ALA A 1 91 ? 4.362 9.779 -2.733 1.00 74.25 91 ALA A C 1
ATOM 723 O O . ALA A 1 91 ? 4.901 10.871 -2.568 1.00 74.25 91 ALA A O 1
ATOM 724 N N . THR A 1 92 ? 3.977 9.377 -3.948 1.00 76.69 92 THR A N 1
ATOM 725 C CA . THR A 1 92 ? 4.283 10.139 -5.166 1.00 76.69 92 THR A CA 1
ATOM 726 C C . THR A 1 92 ? 3.054 10.257 -6.047 1.00 76.69 92 THR A C 1
ATOM 728 O O . THR A 1 92 ? 2.423 9.255 -6.392 1.00 76.69 92 THR A O 1
ATOM 731 N N . SER A 1 93 ? 2.724 11.487 -6.447 1.00 72.06 93 SER A N 1
ATOM 732 C CA . SER A 1 93 ? 1.708 11.710 -7.467 1.00 72.06 93 SER A CA 1
ATOM 733 C C . SER A 1 93 ? 2.199 11.117 -8.783 1.00 72.06 93 SER A C 1
ATOM 735 O O . SER A 1 93 ? 3.279 11.425 -9.280 1.00 72.06 93 SER A O 1
ATOM 737 N N . SER A 1 94 ? 1.407 10.215 -9.347 1.00 71.56 94 SER A N 1
ATOM 738 C CA . SER A 1 94 ? 1.739 9.645 -10.641 1.00 71.56 94 SER A CA 1
ATOM 739 C C . SER A 1 94 ? 1.262 10.586 -11.741 1.00 71.56 94 SER A C 1
ATOM 741 O O . SER A 1 94 ? 0.072 10.898 -11.817 1.00 71.56 94 SER A O 1
ATOM 743 N N . ASN A 1 95 ? 2.182 11.043 -12.589 1.00 78.88 95 ASN A N 1
ATOM 744 C CA . ASN A 1 95 ? 1.835 11.802 -13.781 1.00 78.88 95 ASN A CA 1
ATOM 745 C C . ASN A 1 95 ? 1.583 10.827 -14.937 1.00 78.88 95 ASN A C 1
ATOM 747 O O . ASN A 1 95 ? 2.497 10.136 -15.380 1.00 78.88 95 ASN A O 1
ATOM 751 N N . SER A 1 96 ? 0.340 10.750 -15.421 1.00 79.50 96 SER A N 1
ATOM 752 C CA . SER A 1 96 ? 0.010 9.901 -16.575 1.00 79.50 96 SER A CA 1
ATOM 753 C C . SER A 1 96 ? 0.420 10.507 -17.918 1.00 79.50 96 SER A C 1
ATOM 755 O O . SER A 1 96 ? 0.337 9.814 -18.923 1.00 79.50 96 SER A O 1
ATOM 757 N N . SER A 1 97 ? 0.812 11.782 -17.942 1.00 83.31 97 SER A N 1
ATOM 758 C CA . SER A 1 97 ? 1.320 12.466 -19.137 1.00 83.31 97 SER A CA 1
ATOM 759 C C . SER A 1 97 ? 2.845 12.389 -19.258 1.00 83.31 97 SER A C 1
ATOM 761 O O . SER A 1 97 ? 3.394 12.808 -20.270 1.00 83.31 97 SER A O 1
ATOM 763 N N . ASP A 1 98 ? 3.534 11.881 -18.233 1.00 85.69 98 ASP A N 1
ATOM 764 C CA . ASP A 1 98 ? 4.974 11.637 -18.277 1.00 85.69 98 ASP A CA 1
ATOM 765 C C . ASP A 1 98 ? 5.246 10.291 -18.959 1.00 85.69 98 ASP A C 1
ATOM 767 O O . ASP A 1 98 ? 4.870 9.241 -18.441 1.00 85.69 98 ASP A O 1
ATOM 771 N N . VAL A 1 99 ? 5.909 10.317 -20.116 1.00 85.56 99 VAL A N 1
ATOM 772 C CA . VAL A 1 99 ? 6.214 9.126 -20.926 1.00 85.56 99 VAL A CA 1
ATOM 773 C C . VAL A 1 99 ? 7.086 8.118 -20.162 1.00 85.56 99 VAL A C 1
ATOM 775 O O . VAL A 1 99 ? 6.956 6.907 -20.360 1.00 85.56 99 VAL A O 1
ATOM 778 N N . LEU A 1 100 ? 7.937 8.592 -19.247 1.00 85.38 100 LEU A N 1
ATOM 779 C CA . LEU A 1 100 ? 8.800 7.731 -18.435 1.00 85.38 100 LEU A CA 1
ATOM 780 C C . LEU A 1 100 ? 8.071 7.131 -17.223 1.00 85.38 100 LEU A C 1
ATOM 782 O O . LEU A 1 100 ? 8.578 6.202 -16.594 1.00 85.38 100 LEU A O 1
ATOM 786 N N . SER A 1 101 ? 6.865 7.604 -16.905 1.00 84.25 101 SER A N 1
ATOM 787 C CA . SER A 1 101 ? 6.064 7.063 -15.810 1.00 84.25 101 SER A CA 1
ATOM 788 C C . SER A 1 101 ? 5.540 5.666 -16.139 1.00 84.25 101 SER A C 1
ATOM 790 O O . SER A 1 101 ? 4.858 5.441 -17.143 1.00 84.25 101 SER A O 1
ATOM 792 N N . VAL A 1 102 ? 5.751 4.727 -15.214 1.00 81.00 102 VAL A N 1
ATOM 793 C CA . VAL A 1 102 ? 5.193 3.366 -15.292 1.00 81.00 102 VAL A CA 1
ATOM 794 C C . VAL A 1 102 ? 3.665 3.395 -15.409 1.00 81.00 102 VAL A C 1
ATOM 796 O O . VAL A 1 102 ? 3.074 2.555 -16.086 1.00 81.00 102 VAL A O 1
ATOM 799 N N . ALA A 1 103 ? 3.000 4.368 -14.780 1.00 81.19 103 ALA A N 1
ATOM 800 C CA . ALA A 1 103 ? 1.550 4.490 -14.875 1.00 81.19 103 ALA A CA 1
ATOM 801 C C . ALA A 1 103 ? 1.092 4.936 -16.269 1.00 81.19 103 ALA A C 1
ATOM 803 O O . ALA A 1 103 ? 0.044 4.480 -16.725 1.00 81.19 103 ALA A O 1
ATOM 804 N N . ALA A 1 104 ? 1.860 5.792 -16.953 1.00 86.12 104 ALA A N 1
ATOM 805 C CA . ALA A 1 104 ? 1.567 6.192 -18.327 1.00 86.12 104 ALA A CA 1
ATOM 806 C C . ALA A 1 104 ? 1.716 4.996 -19.276 1.00 86.12 104 ALA A C 1
ATOM 808 O O . ALA A 1 104 ? 0.775 4.673 -19.998 1.00 86.12 104 ALA A O 1
ATOM 809 N N . GLN A 1 105 ? 2.834 4.273 -19.175 1.00 88.75 105 GLN A N 1
ATOM 810 C CA . GLN A 1 105 ? 3.104 3.046 -19.932 1.00 88.75 105 GLN A CA 1
ATOM 811 C C . GLN A 1 105 ? 1.996 1.996 -19.751 1.00 88.75 105 GLN A C 1
ATOM 813 O O . GLN A 1 105 ? 1.452 1.475 -20.724 1.00 88.75 105 GLN A O 1
ATOM 818 N N . ARG A 1 106 ? 1.566 1.747 -18.504 1.00 83.75 106 ARG A N 1
ATOM 819 C CA . ARG A 1 106 ? 0.480 0.796 -18.197 1.00 83.75 106 ARG A CA 1
ATOM 820 C C . ARG A 1 106 ? -0.894 1.259 -18.678 1.00 83.75 106 ARG A C 1
ATOM 822 O O . ARG A 1 106 ? -1.674 0.432 -19.137 1.00 83.75 106 ARG A O 1
ATOM 829 N N . LYS A 1 107 ? -1.209 2.551 -18.554 1.00 84.50 107 LYS A N 1
ATOM 830 C CA . LYS A 1 107 ? -2.506 3.121 -18.957 1.00 84.50 107 LYS A CA 1
ATOM 831 C C . LYS A 1 107 ? -2.666 3.187 -20.475 1.00 84.50 107 LYS A C 1
ATOM 833 O O . LYS A 1 107 ? -3.766 2.985 -20.974 1.00 84.50 107 LYS A O 1
ATOM 838 N N . HIS A 1 108 ? -1.589 3.518 -21.180 1.00 86.88 108 HIS A N 1
ATOM 839 C CA . HIS A 1 108 ? -1.583 3.732 -22.626 1.00 86.88 108 HIS A CA 1
ATOM 840 C C . HIS A 1 108 ? -1.023 2.540 -23.410 1.00 86.88 108 HIS A C 1
ATOM 842 O O . HIS A 1 108 ? -0.956 2.606 -24.632 1.00 86.88 108 HIS A O 1
ATOM 848 N N . HIS A 1 109 ? -0.668 1.450 -22.724 1.00 87.06 109 HIS A N 1
ATOM 849 C CA . HIS A 1 109 ? -0.214 0.194 -23.321 1.00 87.06 109 HIS A CA 1
ATOM 850 C C . HIS A 1 109 ? 1.013 0.345 -24.235 1.00 87.06 109 HIS A C 1
ATOM 852 O O . HIS A 1 109 ? 1.063 -0.242 -25.311 1.00 87.06 109 HIS A O 1
ATOM 858 N N . PHE A 1 110 ? 2.010 1.110 -23.789 1.00 90.25 110 PHE A N 1
ATOM 859 C CA . PHE A 1 110 ? 3.313 1.213 -24.452 1.00 90.25 110 PHE A CA 1
ATOM 860 C C . PHE A 1 110 ? 4.439 0.920 -23.460 1.00 90.25 110 PHE A C 1
ATOM 862 O O . PHE A 1 110 ? 4.250 1.042 -22.249 1.00 90.25 110 PHE A O 1
ATOM 869 N N . HIS A 1 111 ? 5.618 0.565 -23.961 1.00 86.06 111 HIS A N 1
ATOM 870 C CA . HIS A 1 111 ? 6.837 0.424 -23.168 1.00 86.06 111 HIS A CA 1
ATOM 871 C C . HIS A 1 111 ? 7.953 1.277 -23.771 1.00 86.06 111 HIS A C 1
ATOM 873 O O . HIS A 1 111 ? 7.960 1.559 -24.967 1.00 86.06 111 HIS A O 1
ATOM 879 N N . VAL A 1 112 ? 8.873 1.733 -22.923 1.00 86.81 112 VAL A N 1
ATOM 880 C CA . VAL A 1 112 ? 10.040 2.510 -23.353 1.00 86.81 112 VAL A CA 1
ATOM 881 C C . VAL A 1 112 ? 11.219 1.558 -23.490 1.00 86.81 112 VAL A C 1
ATOM 883 O O . VAL A 1 112 ? 11.630 0.931 -22.514 1.00 86.81 112 VAL A O 1
ATOM 886 N N . GLU A 1 113 ? 11.761 1.456 -24.698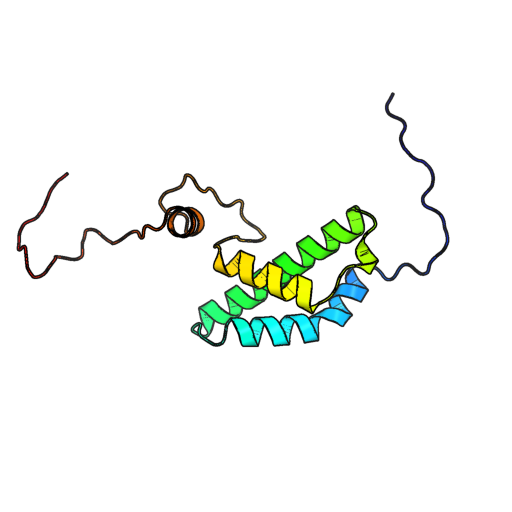 1.00 83.50 113 GLU A N 1
ATOM 887 C CA . GLU A 1 113 ? 12.989 0.714 -24.972 1.00 83.50 113 GLU A CA 1
ATOM 888 C C . GLU A 1 113 ? 14.174 1.665 -25.063 1.00 83.50 113 GLU A C 1
ATOM 890 O O . GLU A 1 113 ? 14.037 2.846 -25.395 1.00 83.50 113 GLU A O 1
ATOM 895 N N . ARG A 1 114 ? 15.365 1.148 -24.763 1.00 76.44 114 ARG A N 1
ATOM 896 C CA . ARG A 1 114 ? 16.579 1.919 -24.989 1.00 76.44 114 ARG A CA 1
ATOM 897 C C . ARG A 1 114 ? 16.910 1.905 -26.480 1.00 76.44 114 ARG A C 1
ATOM 899 O O . ARG A 1 114 ? 17.008 0.842 -27.083 1.00 76.44 114 ARG A O 1
ATOM 906 N N . LEU A 1 115 ? 17.147 3.087 -27.042 1.00 74.62 115 LEU A N 1
ATOM 907 C CA . LEU A 1 115 ? 17.538 3.268 -28.445 1.00 74.62 115 LEU A CA 1
ATOM 908 C C . LEU A 1 115 ? 18.938 2.729 -28.786 1.00 74.62 115 LEU A C 1
ATOM 910 O O . LEU A 1 115 ? 19.275 2.621 -29.958 1.00 74.62 115 LEU A O 1
ATOM 914 N N . ASP A 1 116 ? 19.763 2.393 -27.793 1.00 70.88 116 ASP A N 1
ATOM 915 C CA . ASP A 1 116 ? 21.116 1.870 -28.010 1.00 70.88 116 ASP A CA 1
ATOM 916 C C . ASP A 1 116 ? 21.167 0.346 -28.217 1.00 70.88 116 ASP A C 1
ATOM 918 O O . ASP A 1 116 ? 22.241 -0.214 -28.452 1.00 70.88 116 ASP A O 1
ATOM 922 N N . VAL A 1 117 ? 20.016 -0.335 -28.183 1.00 60.38 117 VAL A N 1
ATOM 923 C CA . VAL A 1 117 ? 19.918 -1.752 -28.546 1.00 60.38 117 VAL A CA 1
ATOM 924 C C . VAL A 1 117 ? 19.801 -1.867 -30.063 1.00 60.38 117 VAL A C 1
ATOM 926 O O . VAL A 1 117 ? 18.750 -1.650 -30.661 1.00 60.38 117 VAL A O 1
ATOM 929 N N . LYS A 1 118 ? 20.916 -2.220 -30.700 1.00 53.78 118 LYS A N 1
ATOM 930 C CA . LYS A 1 118 ? 20.988 -2.463 -32.141 1.00 53.78 118 LYS A CA 1
ATOM 931 C C . LYS A 1 118 ? 20.094 -3.653 -32.513 1.00 53.78 118 LYS A C 1
ATOM 933 O O . LYS A 1 118 ? 20.352 -4.773 -32.070 1.00 53.78 118 LYS A O 1
ATOM 938 N N . CYS A 1 119 ? 19.063 -3.430 -33.328 1.00 53.50 119 CYS A N 1
ATOM 939 C CA . CYS A 1 119 ? 18.287 -4.523 -33.914 1.00 53.50 119 CYS A CA 1
ATOM 940 C C . CYS A 1 119 ? 19.217 -5.404 -34.779 1.00 53.50 119 CYS A C 1
ATOM 942 O O . CYS A 1 119 ? 19.956 -4.857 -35.599 1.00 53.50 119 CYS A O 1
ATOM 944 N N . PRO A 1 120 ? 19.214 -6.746 -34.631 1.00 58.00 120 PRO A N 1
ATOM 945 C CA . PRO 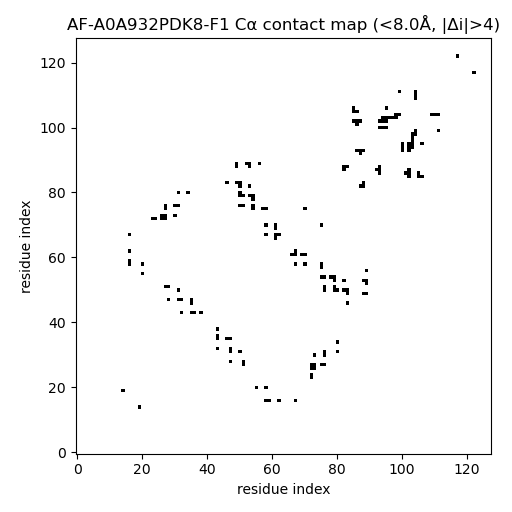A 1 120 ? 20.089 -7.625 -35.416 1.00 58.00 120 PRO A CA 1
ATOM 946 C C . PRO A 1 120 ? 19.780 -7.620 -36.918 1.00 58.00 120 PRO A C 1
ATOM 948 O O . PRO A 1 120 ? 20.660 -7.903 -37.726 1.00 58.00 120 PRO A O 1
ATOM 951 N N . GLU A 1 121 ? 18.530 -7.333 -37.280 1.00 57.59 121 GLU A N 1
ATOM 952 C CA . GLU A 1 121 ? 18.009 -7.495 -38.644 1.00 57.59 121 GLU A CA 1
ATOM 953 C C . GLU A 1 121 ? 18.314 -6.285 -39.534 1.00 57.59 121 GLU A C 1
ATOM 955 O O . GLU A 1 121 ? 18.530 -6.418 -40.734 1.00 57.59 121 GLU A O 1
ATOM 960 N N . ASP A 1 122 ? 18.435 -5.117 -38.913 1.00 54.47 122 ASP A N 1
ATOM 961 C CA . ASP A 1 122 ? 18.551 -3.831 -39.573 1.00 54.47 122 ASP A CA 1
ATOM 962 C C . ASP A 1 122 ? 19.826 -3.169 -39.056 1.00 54.47 122 ASP A C 1
ATOM 964 O O . ASP A 1 122 ? 19.826 -2.415 -38.085 1.00 54.47 122 ASP A O 1
ATOM 968 N N . ASN A 1 123 ? 20.958 -3.458 -39.699 1.00 51.81 123 ASN A N 1
ATOM 969 C CA . ASN A 1 123 ? 22.255 -2.828 -39.425 1.00 51.81 123 ASN A CA 1
ATOM 970 C C . ASN A 1 123 ? 22.279 -1.341 -39.861 1.00 51.81 123 ASN A C 1
ATOM 972 O O . ASN A 1 123 ? 23.274 -0.860 -40.402 1.00 51.81 123 ASN A O 1
ATOM 976 N N . GLN A 1 124 ? 21.171 -0.630 -39.663 1.00 55.03 124 GLN A N 1
ATOM 977 C CA . GLN A 1 124 ? 20.948 0.761 -40.006 1.00 55.03 124 GLN A CA 1
ATOM 978 C C . GLN A 1 124 ? 20.596 1.537 -38.739 1.00 55.03 124 GLN A C 1
ATOM 980 O O . GLN A 1 124 ? 19.679 1.187 -37.997 1.00 55.03 124 GLN A O 1
ATOM 985 N N . TRP A 1 125 ? 21.339 2.612 -38.501 1.00 51.97 125 TRP A N 1
ATOM 986 C CA . TRP A 1 125 ? 20.926 3.641 -37.561 1.00 51.97 125 TRP A CA 1
ATOM 987 C C . TRP A 1 125 ? 19.757 4.386 -38.202 1.00 51.97 125 TRP A C 1
ATOM 989 O O . TRP A 1 125 ? 19.894 4.911 -39.306 1.00 51.97 125 TRP A O 1
ATOM 999 N N . ARG A 1 126 ? 18.594 4.385 -37.552 1.00 50.56 126 ARG A N 1
ATOM 1000 C CA . ARG A 1 126 ? 17.498 5.280 -37.922 1.00 50.56 126 ARG A CA 1
ATOM 1001 C C . ARG A 1 126 ? 17.581 6.492 -37.010 1.00 50.56 126 ARG A C 1
ATOM 1003 O O . ARG A 1 126 ? 17.162 6.419 -35.858 1.00 50.56 126 ARG A O 1
ATOM 1010 N N . ASP A 1 127 ? 18.172 7.561 -37.528 1.00 42.84 127 ASP A N 1
ATOM 1011 C CA . ASP A 1 127 ? 18.035 8.886 -36.932 1.00 42.84 127 ASP A CA 1
ATOM 1012 C C . ASP A 1 127 ? 16.567 9.332 -37.044 1.00 42.84 127 ASP A C 1
ATOM 1014 O O . ASP A 1 127 ? 15.852 8.918 -37.965 1.00 42.84 127 ASP A O 1
ATOM 1018 N N . ALA A 1 128 ? 16.116 10.123 -36.070 1.00 47.59 128 ALA A N 1
ATOM 1019 C CA . ALA A 1 128 ? 14.798 10.757 -36.084 1.00 47.59 128 ALA A CA 1
ATOM 1020 C C . ALA A 1 128 ? 14.664 11.779 -37.224 1.00 47.59 128 ALA A C 1
ATOM 1022 O O . ALA A 1 128 ? 15.671 12.463 -37.524 1.00 47.59 128 ALA A O 1
#

Nearest PDB structures (foldseek):
  6r6m-assembly1_A  TM=4.094E-01  e=9.344E+00  Candidatus Kuenenia stuttgartensis
  5cwc-assembly1_A  TM=2.978E-01  e=5.474E+00  synthetic construct

Radius of gyration: 21.33 Å; Cα contacts (8 Å, |Δi|>4): 96; chains: 1; bounding box: 43×47×64 Å

pLDDT: mean 81.89, std 18.38, range [33.56, 98.06]

Secondary structure (DSSP, 8-state):
-----------S----HHHHHHHHHHHHHHHHHHHTTTS-HHHHHHHHHHHHHHHHHHHHHHHHTT-GGG--HHHHHHHHHHHHHHT--SSS---TT-TT-HHHHHHHT--PPPTTS--SS-------

Solvent-accessible surface area (backbone atoms only — not comparable to full-atom values): 7935 Å² total; per-residue (Å²): 143,85,89,84,76,94,73,83,77,91,82,69,91,70,75,46,72,64,56,57,46,60,72,30,43,65,58,31,50,54,50,40,52,62,72,39,64,86,48,59,71,74,63,25,56,52,52,38,53,47,24,51,50,34,30,49,55,53,48,54,52,28,46,77,68,76,41,51,91,74,68,46,47,69,61,38,40,54,53,16,49,52,36,50,76,50,46,53,55,74,92,48,89,75,52,64,86,38,81,87,30,60,32,17,24,62,75,70,74,51,82,89,76,70,87,85,66,78,55,88,88,50,95,61,88,80,78,134

Foldseek 3Di:
DDDDDDDPDPDDPPCPLVNVLVVLVVVLQVLLCVLLVVPDPVVSVVLSVQLSLQLSVVLVVCVVVVNNVVNDSVVSSVVSNVCVVLQHGNPDDFDLPDPPRPNVCSVVVHDDDDLPPDDPVDPDRDDD

Sequence (128 aa):
MIALNQQYVETDVDRSWQDQFLDMLPSLNAYTRYAFRHLPLDSREEAIQEALALALAMLVRLYQQGRGSLAYATALARYAVAQVCSGRRAATSSNSSDVLSVAAQRKHHFHVERLDVKCPEDNQWRDA

Mean predicted aligned error: 10.79 Å